Protein AF-A0A1B8A430-F1 (afdb_monomer)

Structure (mmCIF, N/CA/C/O backbone):
data_AF-A0A1B8A430-F1
#
_entry.id   AF-A0A1B8A430-F1
#
loop_
_atom_site.group_PDB
_atom_site.id
_atom_site.type_symbol
_atom_site.label_atom_id
_atom_site.label_alt_id
_atom_site.label_comp_id
_atom_site.label_asym_id
_atom_site.label_entity_id
_atom_site.label_seq_id
_atom_site.pdbx_PDB_ins_code
_atom_site.Cartn_x
_atom_site.Cartn_y
_atom_site.Cartn_z
_atom_site.occupancy
_atom_site.B_iso_or_equiv
_atom_site.auth_seq_id
_atom_site.auth_comp_id
_atom_site.auth_asym_id
_atom_site.auth_atom_id
_atom_site.pdbx_PDB_model_num
ATOM 1 N N . MET A 1 1 ? 18.570 -9.338 -32.436 1.00 48.47 1 MET A N 1
ATOM 2 C CA . MET A 1 1 ? 17.488 -10.243 -31.987 1.00 48.47 1 MET A CA 1
ATOM 3 C C . MET A 1 1 ? 16.628 -9.456 -31.014 1.00 48.47 1 MET A C 1
ATOM 5 O O . MET A 1 1 ? 17.140 -8.995 -30.005 1.00 48.47 1 MET A O 1
ATOM 9 N N . TYR A 1 2 ? 15.398 -9.137 -31.414 1.00 55.25 2 TYR A N 1
ATOM 10 C CA . TYR A 1 2 ? 14.565 -8.124 -30.762 1.00 55.25 2 TYR A CA 1
ATOM 11 C C . TYR A 1 2 ? 13.903 -8.727 -29.516 1.00 55.25 2 TYR A C 1
ATOM 13 O O . TYR A 1 2 ? 13.165 -9.708 -29.625 1.00 55.25 2 TYR A O 1
ATOM 21 N N . ASN A 1 3 ? 14.170 -8.148 -28.342 1.00 62.16 3 ASN A N 1
ATOM 22 C CA . ASN A 1 3 ? 13.593 -8.504 -27.037 1.00 62.16 3 ASN A CA 1
ATOM 23 C C . ASN A 1 3 ? 12.095 -8.128 -26.947 1.00 62.16 3 ASN A C 1
ATOM 25 O O . ASN A 1 3 ? 11.648 -7.477 -26.005 1.00 62.16 3 ASN A O 1
ATOM 29 N N . SER A 1 4 ? 11.304 -8.535 -27.942 1.00 71.81 4 SER A N 1
ATOM 30 C CA . SER A 1 4 ? 9.884 -8.190 -28.098 1.00 71.81 4 SER A CA 1
ATOM 31 C C . SER A 1 4 ? 9.043 -8.640 -26.900 1.00 71.81 4 SER A C 1
ATOM 33 O O . SER A 1 4 ? 8.099 -7.956 -26.514 1.00 71.81 4 SER A O 1
ATOM 35 N N . GLY A 1 5 ? 9.400 -9.783 -26.301 1.00 78.12 5 GLY A N 1
ATOM 36 C CA . GLY A 1 5 ? 8.734 -10.319 -25.113 1.00 78.12 5 GLY A CA 1
ATOM 37 C C . GLY A 1 5 ? 8.925 -9.423 -23.891 1.00 78.12 5 GLY A C 1
ATOM 38 O O . GLY A 1 5 ? 7.948 -9.037 -23.261 1.00 78.12 5 GLY A O 1
ATOM 39 N N . TRP A 1 6 ? 10.163 -9.005 -23.620 1.00 80.75 6 TRP A N 1
ATOM 40 C CA . TRP A 1 6 ? 10.480 -8.094 -22.518 1.00 80.75 6 TRP A CA 1
ATOM 41 C C . TRP A 1 6 ? 9.831 -6.723 -22.688 1.00 80.75 6 TRP A C 1
ATOM 43 O O . TRP A 1 6 ? 9.285 -6.201 -21.729 1.00 80.75 6 TRP A O 1
ATOM 53 N N . ALA A 1 7 ? 9.804 -6.176 -23.907 1.00 79.94 7 ALA A N 1
ATOM 54 C CA . ALA A 1 7 ? 9.136 -4.901 -24.177 1.00 79.94 7 ALA A CA 1
ATOM 55 C C . ALA A 1 7 ? 7.620 -4.967 -23.918 1.00 79.94 7 ALA A C 1
ATOM 57 O O . ALA A 1 7 ? 7.015 -4.009 -23.438 1.00 79.94 7 ALA A O 1
ATOM 58 N N . LYS A 1 8 ? 6.995 -6.109 -24.225 1.00 80.69 8 LYS A N 1
ATOM 59 C CA . LYS A 1 8 ? 5.568 -6.322 -23.977 1.00 80.69 8 LYS A CA 1
ATOM 60 C C . LYS A 1 8 ? 5.283 -6.513 -22.485 1.00 80.69 8 LYS A C 1
ATOM 62 O O . LYS A 1 8 ? 4.313 -5.948 -21.994 1.00 80.69 8 LYS A O 1
ATOM 67 N N . LEU A 1 9 ? 6.138 -7.247 -21.773 1.00 81.88 9 LEU A N 1
ATOM 68 C CA . LEU A 1 9 ? 6.057 -7.392 -20.318 1.00 81.88 9 LEU A CA 1
ATOM 69 C C . LEU A 1 9 ? 6.239 -6.041 -19.621 1.00 81.88 9 LEU A C 1
ATOM 71 O O . LEU A 1 9 ? 5.374 -5.661 -18.845 1.00 81.88 9 LEU A O 1
ATOM 75 N N . ASP A 1 10 ? 7.283 -5.283 -19.962 1.00 80.38 10 ASP A N 1
ATOM 76 C CA . ASP A 1 10 ? 7.536 -3.943 -19.414 1.00 80.38 10 ASP A CA 1
ATOM 77 C C . ASP A 1 10 ? 6.325 -3.023 -19.611 1.00 80.38 10 ASP A C 1
ATOM 79 O O . ASP A 1 10 ? 5.868 -2.375 -18.674 1.00 80.38 10 ASP A O 1
ATOM 83 N N . LYS A 1 11 ? 5.714 -3.050 -20.803 1.00 79.00 11 LYS A N 1
ATOM 84 C CA . LYS A 1 11 ? 4.496 -2.283 -21.086 1.00 79.00 11 LYS A CA 1
ATOM 85 C C . LYS A 1 11 ? 3.336 -2.633 -20.148 1.00 79.00 11 LYS A C 1
ATOM 87 O O . LYS A 1 11 ? 2.654 -1.726 -19.685 1.00 79.00 11 LYS A O 1
ATOM 92 N N . TYR A 1 12 ? 3.075 -3.917 -19.896 1.00 76.94 12 TYR A N 1
ATOM 93 C CA . TYR A 1 12 ? 1.948 -4.325 -19.046 1.00 76.94 12 TYR A CA 1
ATOM 94 C C . TYR A 1 12 ? 2.249 -4.193 -17.550 1.00 76.94 12 TYR A C 1
ATOM 96 O O . TYR A 1 12 ? 1.350 -3.844 -16.785 1.00 76.94 12 TYR A O 1
ATOM 104 N N . TYR A 1 13 ? 3.496 -4.408 -17.130 1.00 75.31 13 TYR A N 1
ATOM 105 C CA . TYR A 1 13 ? 3.897 -4.190 -15.741 1.00 75.31 13 TYR A CA 1
ATOM 106 C C . TYR A 1 13 ? 3.847 -2.709 -15.368 1.00 75.31 13 TYR A C 1
ATOM 108 O O . TYR A 1 13 ? 3.283 -2.386 -14.331 1.00 75.31 13 TYR A O 1
ATOM 116 N N . ARG A 1 14 ? 4.253 -1.800 -16.265 1.00 71.75 14 ARG A N 1
ATOM 117 C CA . ARG A 1 14 ? 4.100 -0.350 -16.043 1.00 71.75 14 ARG A CA 1
ATOM 118 C C . ARG A 1 14 ? 2.642 0.081 -15.871 1.00 71.75 14 ARG A C 1
ATOM 120 O O . ARG A 1 14 ? 2.361 0.928 -15.038 1.00 71.75 14 ARG A O 1
ATOM 127 N N . LEU A 1 15 ? 1.710 -0.539 -16.598 1.00 70.12 15 LEU A N 1
ATOM 128 C CA . LEU A 1 15 ? 0.268 -0.306 -16.411 1.00 70.12 15 LEU A CA 1
ATOM 129 C C . LEU A 1 15 ? -0.261 -0.883 -15.088 1.00 70.12 15 LEU A C 1
ATOM 131 O O . LEU A 1 15 ? -1.276 -0.428 -14.570 1.00 70.12 15 LEU A O 1
ATOM 135 N N . THR A 1 16 ? 0.402 -1.905 -14.550 1.00 67.25 16 THR A N 1
ATOM 136 C CA . THR A 1 16 ? 0.042 -2.500 -13.257 1.00 67.25 16 THR A CA 1
ATOM 137 C C . THR A 1 16 ? 0.572 -1.648 -12.104 1.00 67.25 16 THR A C 1
ATOM 139 O O . THR A 1 16 ? -0.137 -1.475 -11.118 1.00 67.25 16 THR A O 1
ATOM 142 N N . ASP A 1 17 ? 1.758 -1.052 -12.265 1.00 63.56 17 ASP A N 1
ATOM 143 C CA . ASP A 1 17 ? 2.331 -0.074 -11.330 1.00 63.56 17 ASP A CA 1
ATOM 144 C C . ASP A 1 17 ? 1.467 1.197 -11.210 1.00 63.56 17 ASP A C 1
ATOM 146 O O . ASP A 1 17 ? 1.456 1.843 -10.164 1.00 63.56 17 ASP A O 1
ATOM 150 N N . GLU A 1 18 ? 0.705 1.540 -12.255 1.00 65.25 18 GLU A N 1
ATOM 151 C CA . GLU A 1 18 ? -0.278 2.633 -12.223 1.00 65.25 18 GLU A CA 1
ATOM 152 C C . GLU A 1 18 ? -1.528 2.292 -11.396 1.00 65.25 18 GLU A C 1
ATOM 154 O O . GLU A 1 18 ? -2.237 3.199 -10.954 1.00 65.25 18 GLU A O 1
ATOM 159 N N . SER A 1 19 ? -1.820 1.006 -11.164 1.00 77.75 19 SER A N 1
ATOM 160 C CA . SER A 1 19 ? -3.005 0.604 -10.412 1.00 77.75 19 SER A CA 1
ATOM 161 C C . SER A 1 19 ? -2.706 0.489 -8.916 1.00 77.75 19 SER A C 1
ATOM 163 O O . SER A 1 19 ? -1.998 -0.429 -8.486 1.00 77.75 19 SER A O 1
ATOM 165 N N . PRO A 1 20 ? -3.328 1.328 -8.071 1.00 80.19 20 PRO A N 1
ATOM 166 C CA . PRO A 1 20 ? -3.120 1.257 -6.634 1.00 80.19 20 PRO A CA 1
ATOM 167 C C . PRO A 1 20 ? -3.635 -0.035 -5.992 1.00 80.19 20 PRO A C 1
ATOM 169 O O . PRO A 1 20 ? -3.204 -0.409 -4.900 1.00 80.19 20 PRO A O 1
ATOM 172 N N . ALA A 1 21 ? -4.501 -0.767 -6.695 1.00 82.69 21 ALA A N 1
ATOM 173 C CA . ALA A 1 21 ? -5.073 -2.021 -6.231 1.00 82.69 21 ALA A CA 1
ATOM 174 C C . ALA A 1 21 ? -4.024 -3.128 -6.036 1.00 82.69 21 ALA A C 1
ATOM 176 O O . ALA A 1 21 ? -4.128 -3.906 -5.088 1.00 82.69 21 ALA A O 1
ATOM 177 N N . TYR A 1 22 ? -3.001 -3.202 -6.895 1.00 82.62 22 TYR A N 1
ATOM 178 C CA . TYR A 1 22 ? -1.970 -4.241 -6.785 1.00 82.62 22 TYR A CA 1
ATOM 179 C C . TYR A 1 22 ? -1.109 -4.047 -5.532 1.00 82.62 22 TYR A C 1
ATOM 181 O O . TYR A 1 22 ? -0.853 -4.986 -4.777 1.00 82.62 22 TYR A O 1
ATOM 189 N N . VAL A 1 23 ? -0.735 -2.795 -5.267 1.00 84.94 23 VAL A N 1
ATOM 190 C CA . VAL A 1 23 ? 0.012 -2.392 -4.071 1.00 84.94 23 VAL A CA 1
ATOM 191 C C . VAL A 1 23 ? -0.808 -2.666 -2.817 1.00 84.94 23 VAL A C 1
ATOM 193 O O . VAL A 1 23 ? -0.316 -3.303 -1.884 1.00 84.94 23 VAL A O 1
ATOM 196 N N . ALA A 1 24 ? -2.078 -2.252 -2.826 1.00 86.62 24 ALA A N 1
ATOM 197 C CA . ALA A 1 24 ? -2.996 -2.483 -1.722 1.00 86.62 24 ALA A CA 1
ATOM 198 C C . ALA A 1 24 ? -3.144 -3.979 -1.415 1.00 86.62 24 ALA A C 1
ATOM 200 O O . ALA A 1 24 ? -3.061 -4.362 -0.253 1.00 86.62 24 ALA A O 1
ATOM 201 N N . ALA A 1 25 ? -3.275 -4.839 -2.429 1.00 87.00 25 ALA A N 1
ATOM 202 C CA . ALA A 1 25 ? -3.392 -6.284 -2.234 1.00 87.00 25 ALA A CA 1
ATOM 203 C C . ALA A 1 25 ? -2.168 -6.893 -1.525 1.00 87.00 25 ALA A C 1
ATOM 205 O O . ALA A 1 25 ? -2.325 -7.721 -0.627 1.00 87.00 25 ALA A O 1
ATOM 206 N N . ILE A 1 26 ? -0.952 -6.464 -1.884 1.00 86.00 26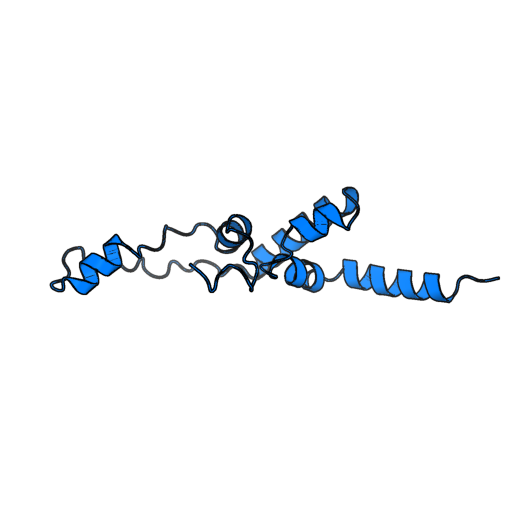 ILE A N 1
ATOM 207 C CA . ILE A 1 26 ? 0.282 -6.932 -1.232 1.00 86.00 26 ILE A CA 1
ATOM 208 C C . ILE A 1 26 ? 0.353 -6.434 0.215 1.00 86.00 26 ILE A C 1
ATOM 210 O O . ILE A 1 26 ? 0.668 -7.208 1.122 1.00 86.00 26 ILE A O 1
ATOM 214 N N . VAL A 1 27 ? 0.047 -5.154 0.444 1.00 86.88 27 VAL A N 1
ATOM 215 C CA . VAL A 1 27 ? 0.107 -4.546 1.780 1.00 86.88 27 VAL A CA 1
ATOM 216 C C . VAL A 1 27 ? -0.940 -5.166 2.707 1.00 86.88 27 VAL A C 1
ATOM 218 O O . VAL A 1 27 ? -0.612 -5.541 3.834 1.00 86.88 27 VAL A O 1
ATOM 221 N N . LEU A 1 28 ? -2.171 -5.353 2.228 1.00 84.56 28 LEU A N 1
ATOM 222 C CA . LEU A 1 28 ? -3.284 -5.969 2.963 1.00 84.56 28 LEU A CA 1
ATOM 223 C C . LEU A 1 28 ? -3.095 -7.470 3.217 1.00 84.56 28 LEU A C 1
ATOM 225 O O . LEU A 1 28 ? -3.854 -8.063 3.984 1.00 84.56 28 LEU A O 1
ATOM 229 N N . HIS A 1 29 ? -2.073 -8.093 2.630 1.00 83.50 29 HIS A N 1
ATOM 230 C CA . HIS A 1 29 ? -1.726 -9.465 2.952 1.00 83.50 29 HIS A CA 1
ATOM 231 C C . HIS A 1 29 ? -0.930 -9.523 4.276 1.00 83.50 29 HIS A C 1
ATOM 233 O O . HIS A 1 29 ? 0.197 -9.012 4.334 1.00 83.50 29 HIS A O 1
ATOM 239 N N . PRO A 1 30 ? -1.439 -10.194 5.332 1.00 80.50 30 PRO A N 1
ATOM 240 C CA . PRO A 1 30 ? -0.884 -10.130 6.694 1.00 80.50 30 PRO A CA 1
ATOM 241 C C . PRO A 1 30 ? 0.545 -10.673 6.807 1.00 80.50 30 PRO A C 1
ATOM 243 O O . PRO A 1 30 ? 1.279 -10.317 7.731 1.00 80.50 30 PRO A O 1
ATOM 246 N N . LEU A 1 31 ? 0.943 -11.512 5.850 1.00 78.75 31 LEU A N 1
ATOM 247 C CA . LEU A 1 31 ? 2.269 -12.111 5.768 1.00 78.75 31 LEU A CA 1
ATOM 248 C C . LEU A 1 31 ? 3.297 -11.200 5.080 1.00 78.75 31 LEU A C 1
ATOM 250 O O . LEU A 1 31 ? 4.467 -11.193 5.456 1.00 78.75 31 LEU A O 1
ATOM 254 N N . HIS A 1 32 ? 2.875 -10.472 4.041 1.00 77.38 32 HIS A N 1
ATOM 255 C CA . HIS A 1 32 ? 3.792 -9.810 3.107 1.00 77.38 32 HIS A CA 1
ATOM 256 C C . HIS A 1 32 ? 3.960 -8.330 3.466 1.00 77.38 32 HIS A C 1
ATOM 258 O O . HIS A 1 32 ? 5.101 -7.866 3.547 1.00 77.38 32 HIS A O 1
ATOM 264 N N . LYS A 1 33 ? 2.859 -7.631 3.791 1.00 84.31 33 LYS A N 1
ATOM 265 C CA . LYS A 1 33 ? 2.820 -6.217 4.210 1.00 84.31 33 LYS A CA 1
ATOM 266 C C . LYS A 1 33 ? 3.818 -5.340 3.421 1.00 84.31 33 LYS A C 1
ATOM 268 O O . LYS A 1 33 ? 4.130 -5.596 2.261 1.00 84.31 33 LYS A O 1
ATOM 273 N N . TRP A 1 34 ? 4.358 -4.305 4.061 1.00 84.62 34 TRP A N 1
ATOM 274 C CA . TRP A 1 34 ? 5.419 -3.466 3.495 1.00 84.62 34 TRP A CA 1
ATOM 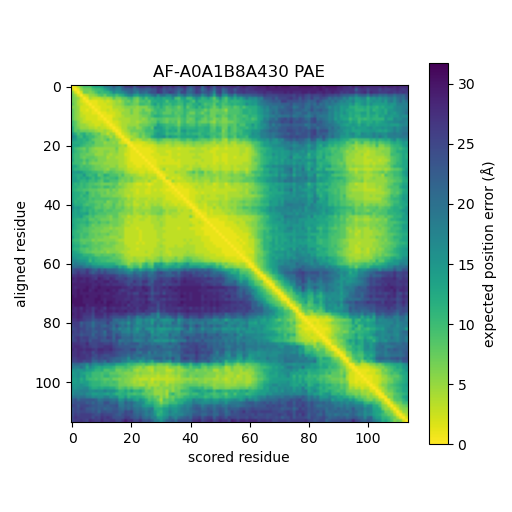275 C C . TRP A 1 34 ? 6.783 -4.152 3.419 1.00 84.62 34 TRP A C 1
ATOM 277 O O . TRP A 1 34 ? 7.641 -3.721 2.654 1.00 84.62 34 TRP A O 1
ATOM 287 N N . HIS A 1 35 ? 6.986 -5.223 4.184 1.00 83.56 35 HIS A N 1
ATOM 288 C CA . HIS A 1 35 ? 8.266 -5.918 4.239 1.00 83.56 35 HIS A CA 1
ATOM 289 C C . HIS A 1 35 ? 8.623 -6.568 2.899 1.00 83.56 35 HIS A C 1
ATOM 291 O O . HIS A 1 35 ? 9.738 -6.402 2.416 1.00 83.56 35 HIS A O 1
ATOM 297 N N . TYR A 1 36 ? 7.655 -7.229 2.260 1.00 84.06 36 TYR A N 1
ATOM 298 C CA . TYR A 1 36 ? 7.851 -7.858 0.954 1.00 84.06 36 TYR A CA 1
ATOM 299 C C . TYR A 1 36 ? 8.255 -6.842 -0.120 1.00 84.06 36 TYR A C 1
ATOM 301 O O . TYR A 1 36 ? 9.153 -7.093 -0.919 1.00 84.06 36 TYR A O 1
ATOM 309 N N . ILE A 1 37 ? 7.622 -5.666 -0.107 1.00 84.75 37 ILE A N 1
ATOM 310 C CA . ILE A 1 37 ? 7.927 -4.582 -1.047 1.00 84.75 37 ILE A CA 1
ATOM 311 C C . ILE A 1 37 ? 9.341 -4.041 -0.790 1.00 84.75 37 ILE A C 1
ATOM 313 O O . ILE A 1 37 ? 10.091 -3.803 -1.730 1.00 84.75 37 ILE A O 1
ATOM 317 N N . GLN A 1 38 ? 9.738 -3.883 0.475 1.00 85.75 38 GLN A N 1
ATOM 318 C CA . GLN A 1 38 ? 11.075 -3.401 0.834 1.00 85.75 38 GLN A CA 1
ATOM 319 C C . GLN A 1 38 ? 12.201 -4.381 0.481 1.00 85.75 38 GLN A C 1
ATOM 321 O O . GLN A 1 38 ? 13.307 -3.934 0.180 1.00 85.75 38 GLN A O 1
ATOM 326 N N . GLU A 1 39 ? 11.941 -5.687 0.551 1.00 8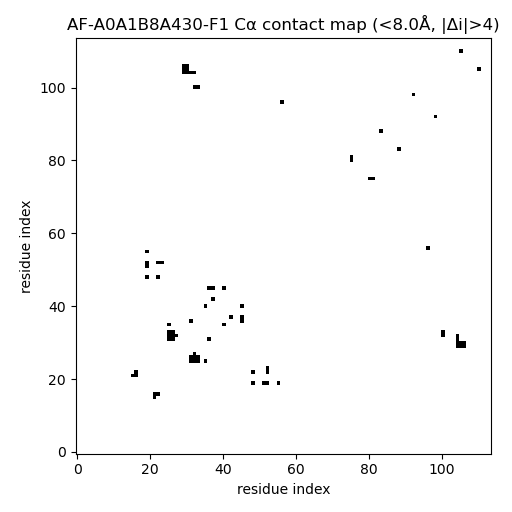7.44 39 GLU A N 1
ATOM 327 C CA . GLU A 1 39 ? 12.939 -6.728 0.292 1.00 87.44 39 GLU A CA 1
ATOM 328 C C . GLU A 1 39 ? 13.067 -7.052 -1.201 1.00 87.44 39 GLU A C 1
ATOM 330 O O . GLU A 1 39 ? 14.176 -7.204 -1.711 1.00 87.44 39 GLU A O 1
ATOM 335 N N . ASN A 1 40 ? 11.939 -7.137 -1.910 1.00 85.44 40 ASN A N 1
ATOM 336 C CA . ASN A 1 40 ? 11.915 -7.637 -3.280 1.00 85.44 40 ASN A CA 1
ATOM 337 C C . ASN A 1 40 ? 11.970 -6.520 -4.334 1.00 85.44 40 ASN A C 1
ATOM 339 O O . ASN A 1 40 ? 12.306 -6.787 -5.490 1.00 85.44 40 ASN A O 1
ATOM 343 N N . TRP A 1 41 ? 11.592 -5.283 -3.987 1.00 84.56 41 TRP A N 1
ATOM 344 C CA . TRP A 1 41 ? 11.517 -4.172 -4.941 1.00 84.56 41 TRP A CA 1
ATOM 345 C C . TRP A 1 41 ? 12.570 -3.100 -4.660 1.00 84.56 41 TRP A C 1
ATOM 347 O O . TRP A 1 41 ? 13.174 -3.018 -3.589 1.00 84.56 41 TRP A O 1
ATOM 357 N N . LYS A 1 42 ? 12.817 -2.250 -5.660 1.00 83.38 42 LYS A N 1
ATOM 358 C CA . LYS A 1 42 ? 13.787 -1.164 -5.533 1.00 83.38 42 LYS A CA 1
ATOM 359 C C . LYS A 1 42 ? 13.275 -0.096 -4.569 1.00 83.38 42 LYS A C 1
ATOM 361 O O . LYS A 1 42 ? 12.115 0.303 -4.627 1.00 83.38 42 LYS A O 1
ATOM 366 N N . LYS A 1 43 ? 14.182 0.448 -3.753 1.00 81.81 43 LYS A N 1
ATOM 367 C CA . LYS A 1 43 ? 13.876 1.499 -2.765 1.00 81.81 43 LYS A CA 1
ATOM 368 C C . LYS A 1 43 ? 13.222 2.737 -3.384 1.00 81.81 43 LYS A C 1
ATOM 370 O O . LYS A 1 43 ? 12.327 3.305 -2.776 1.00 81.81 43 LYS A O 1
ATOM 375 N N . GLU A 1 44 ? 13.620 3.090 -4.605 1.00 83.00 44 GLU A N 1
ATOM 376 C CA . GLU A 1 44 ? 13.059 4.212 -5.370 1.00 83.00 44 GLU A CA 1
ATOM 377 C C . GLU A 1 44 ? 11.552 4.067 -5.642 1.00 83.00 44 GLU A C 1
ATOM 379 O O . GLU A 1 44 ? 10.839 5.063 -5.694 1.00 83.00 44 GLU A O 1
ATOM 384 N N . TRP A 1 45 ? 11.038 2.837 -5.759 1.00 82.00 45 TRP A N 1
ATOM 385 C CA . TRP A 1 45 ? 9.610 2.598 -5.988 1.00 82.00 45 TRP A CA 1
ATOM 386 C C . TRP A 1 45 ? 8.808 2.623 -4.691 1.00 82.00 45 TRP A C 1
ATOM 388 O O . TRP A 1 45 ? 7.642 3.004 -4.700 1.00 82.00 45 TRP A O 1
ATOM 398 N N . VAL A 1 46 ? 9.426 2.277 -3.558 1.00 84.62 46 VAL A N 1
ATOM 399 C CA . VAL A 1 46 ? 8.750 2.212 -2.252 1.00 84.62 46 VAL A CA 1
ATOM 400 C C . VAL A 1 46 ? 8.092 3.544 -1.896 1.00 84.62 46 VAL A C 1
ATOM 402 O O . VAL A 1 46 ? 6.962 3.556 -1.413 1.00 84.62 46 VAL A O 1
ATOM 405 N N . GLU A 1 47 ? 8.765 4.665 -2.149 1.00 85.75 47 GLU A N 1
ATOM 406 C CA . GLU A 1 47 ? 8.220 5.999 -1.870 1.00 85.75 47 GLU A CA 1
ATOM 407 C C . GLU A 1 47 ? 6.996 6.313 -2.740 1.00 85.75 47 GLU A C 1
ATOM 409 O O . GLU A 1 47 ? 5.975 6.777 -2.227 1.00 85.75 47 GLU A O 1
ATOM 414 N N . SER A 1 48 ? 7.054 5.993 -4.037 1.00 86.31 48 SER A N 1
ATOM 415 C CA . SER A 1 48 ? 5.918 6.166 -4.951 1.00 86.31 48 SER A CA 1
ATOM 416 C C . SER A 1 48 ? 4.716 5.319 -4.531 1.00 86.31 48 SER A C 1
ATOM 418 O O . SER A 1 48 ? 3.587 5.805 -4.523 1.00 86.31 48 SER A O 1
ATOM 420 N N . LEU A 1 49 ? 4.963 4.075 -4.119 1.00 85.94 49 LEU A N 1
ATOM 421 C CA . LEU A 1 49 ? 3.932 3.125 -3.701 1.00 85.94 49 LEU A CA 1
ATOM 422 C C . LEU A 1 49 ? 3.278 3.526 -2.383 1.00 85.94 49 LEU A C 1
ATOM 424 O O . LEU A 1 49 ? 2.067 3.382 -2.241 1.00 85.94 49 LEU A O 1
ATOM 428 N N . LYS A 1 50 ? 4.054 4.061 -1.433 1.00 86.19 50 LYS A N 1
ATOM 429 C CA . LYS A 1 50 ? 3.517 4.619 -0.184 1.00 86.19 50 LYS A CA 1
ATOM 430 C C . LYS A 1 50 ? 2.555 5.761 -0.462 1.00 86.19 50 LYS A C 1
ATOM 432 O O . LYS A 1 50 ? 1.427 5.711 0.008 1.00 86.19 50 LYS A O 1
ATOM 437 N N . LYS A 1 51 ? 2.962 6.726 -1.292 1.00 87.50 51 LYS A N 1
ATOM 438 C CA . LYS A 1 51 ? 2.110 7.863 -1.666 1.00 87.50 51 LYS A CA 1
ATOM 439 C C . LYS A 1 51 ? 0.812 7.408 -2.335 1.00 87.50 51 LYS A C 1
ATOM 441 O O . LYS A 1 51 ? -0.262 7.944 -2.075 1.00 87.50 51 LYS A O 1
ATOM 446 N N . LEU A 1 52 ? 0.916 6.416 -3.208 1.00 87.38 52 LEU A N 1
ATOM 447 C CA . LEU A 1 52 ? -0.217 5.867 -3.936 1.00 87.38 52 LEU A CA 1
ATOM 448 C C . LEU A 1 52 ?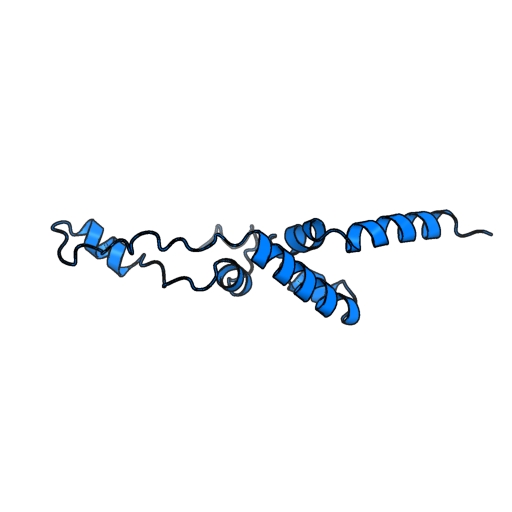 -1.150 5.046 -3.019 1.00 87.38 52 LEU A C 1
ATOM 450 O O . LEU A 1 52 ? -2.367 5.157 -3.148 1.00 87.38 52 LEU A O 1
ATOM 454 N N . MET A 1 53 ? -0.607 4.328 -2.030 1.00 86.75 53 MET A N 1
ATOM 455 C CA . MET A 1 53 ? -1.391 3.656 -0.987 1.00 86.75 53 MET A CA 1
ATOM 456 C C . MET A 1 53 ? -2.066 4.652 -0.037 1.00 86.75 53 MET A C 1
ATOM 458 O O . MET A 1 53 ? -3.226 4.464 0.298 1.00 86.75 53 MET A O 1
ATOM 462 N N . GLU A 1 54 ? -1.379 5.723 0.367 1.00 86.31 54 GLU A N 1
ATOM 463 C CA . GLU A 1 54 ? -1.964 6.813 1.161 1.00 86.31 54 GLU A CA 1
ATOM 464 C C . GLU A 1 54 ? -3.107 7.497 0.405 1.00 86.31 54 GLU A C 1
ATOM 466 O O . GLU A 1 54 ? -4.154 7.764 0.983 1.00 86.31 54 GLU A O 1
ATOM 471 N N . THR A 1 55 ? -2.932 7.750 -0.895 1.00 88.31 55 THR A N 1
ATOM 472 C CA . THR A 1 55 ? -3.984 8.331 -1.745 1.00 88.31 55 THR A CA 1
ATOM 473 C C . THR A 1 55 ? -5.198 7.407 -1.804 1.00 88.31 55 THR A C 1
ATOM 475 O O . THR A 1 55 ? -6.303 7.841 -1.496 1.00 88.31 55 THR A O 1
ATOM 478 N N . LEU A 1 56 ? -4.982 6.118 -2.099 1.00 87.12 56 LEU A N 1
ATOM 479 C CA . LEU A 1 56 ? -6.056 5.126 -2.106 1.00 87.12 56 LEU A CA 1
ATOM 480 C C . LEU A 1 56 ? -6.734 5.043 -0.736 1.00 87.12 56 LEU A C 1
ATOM 482 O O . LEU A 1 56 ? -7.955 5.060 -0.654 1.00 87.12 56 LEU A O 1
ATOM 486 N N . TRP A 1 57 ? -5.969 4.981 0.350 1.00 85.69 57 TRP A N 1
ATOM 487 C CA . TRP A 1 57 ? -6.547 4.910 1.684 1.00 85.69 57 TRP A CA 1
ATOM 488 C C . TRP A 1 57 ? -7.393 6.140 2.003 1.00 85.69 57 TRP A C 1
ATOM 490 O O . TRP A 1 57 ? -8.490 5.974 2.509 1.00 85.69 57 TRP A O 1
ATOM 500 N N . ASN A 1 58 ? -6.957 7.350 1.648 1.00 85.19 58 ASN A N 1
ATOM 501 C CA . ASN A 1 58 ? -7.757 8.560 1.849 1.00 85.19 58 ASN A CA 1
ATOM 502 C C . ASN A 1 58 ? -9.083 8.542 1.069 1.00 85.19 58 ASN A C 1
ATOM 504 O O . ASN A 1 58 ? -10.083 9.032 1.588 1.00 85.19 58 ASN A O 1
ATOM 508 N N . ASP A 1 59 ? -9.111 7.953 -0.130 1.00 85.69 59 ASP A N 1
ATOM 509 C CA . ASP A 1 59 ? -10.333 7.835 -0.938 1.00 85.69 59 ASP A CA 1
ATOM 510 C C . ASP A 1 59 ? -11.339 6.830 -0.347 1.00 85.69 59 ASP A C 1
ATOM 512 O O . ASP A 1 59 ? -12.551 7.009 -0.476 1.00 85.69 59 ASP A O 1
ATOM 516 N N . TYR A 1 60 ? -10.843 5.764 0.294 1.00 81.88 60 TYR A N 1
ATOM 517 C CA . TYR A 1 60 ? -11.669 4.692 0.870 1.00 81.88 60 TYR A CA 1
ATOM 518 C C . TYR A 1 60 ? -11.865 4.794 2.384 1.00 81.88 60 TYR A C 1
ATOM 520 O O . TYR A 1 60 ? -12.708 4.072 2.925 1.00 81.88 60 TYR A O 1
ATOM 528 N N . LYS A 1 61 ? -11.105 5.651 3.076 1.00 77.25 61 LYS A N 1
ATOM 529 C CA . LYS A 1 61 ? -11.230 5.854 4.517 1.00 77.25 61 LYS A CA 1
ATOM 530 C C . LYS A 1 61 ? -12.676 6.258 4.770 1.00 77.25 61 LYS A C 1
ATOM 532 O O . LYS A 1 61 ? -13.146 7.220 4.154 1.00 77.25 61 LYS A O 1
ATOM 537 N N . PRO A 1 62 ? -13.410 5.535 5.633 1.00 70.38 62 PRO A N 1
ATOM 538 C CA . PRO A 1 62 ? -14.744 5.963 5.992 1.00 70.38 62 PRO A CA 1
ATOM 539 C C . PRO A 1 62 ? -14.613 7.383 6.529 1.00 70.38 62 PRO A C 1
ATOM 541 O O . PRO A 1 62 ? -13.911 7.615 7.513 1.00 70.38 62 PRO A O 1
ATOM 544 N N . VAL A 1 63 ? -15.236 8.347 5.840 1.00 63.31 63 VAL A N 1
ATOM 545 C CA . VAL A 1 63 ? -15.455 9.673 6.407 1.00 63.31 63 VAL A CA 1
ATOM 546 C C . VAL A 1 63 ? -16.135 9.379 7.722 1.00 63.31 63 VAL A C 1
ATOM 548 O O . VAL A 1 63 ? -17.241 8.835 7.730 1.00 63.31 63 VAL A O 1
ATOM 551 N N . GLU A 1 64 ? -15.449 9.656 8.824 1.00 56.19 64 GLU A N 1
ATOM 552 C CA . GLU A 1 64 ? -16.074 9.643 10.127 1.00 56.19 64 GLU A CA 1
ATOM 553 C C . GLU A 1 64 ? -17.135 10.746 10.081 1.00 56.19 64 GLU A C 1
ATOM 555 O O . GLU A 1 64 ? -16.927 11.874 10.516 1.00 56.19 64 GLU A O 1
ATOM 560 N N . SER A 1 65 ? -18.320 10.436 9.538 1.00 46.84 65 SER A N 1
ATOM 561 C CA . SER A 1 65 ? -19.529 10.939 10.158 1.00 46.84 65 SER A CA 1
ATOM 562 C C . SER A 1 65 ? -19.318 10.592 11.621 1.00 46.84 65 SER A C 1
ATOM 564 O O . SER A 1 65 ? -19.029 9.414 11.867 1.00 46.84 65 SER A O 1
ATOM 566 N N . PRO A 1 66 ? -19.369 11.553 12.555 1.00 46.75 66 PRO A N 1
ATOM 567 C CA . PRO A 1 66 ? -19.317 11.233 13.963 1.00 46.75 66 PRO A CA 1
ATOM 568 C C . PRO A 1 66 ? -20.468 10.261 14.200 1.00 46.75 66 PRO A C 1
ATOM 570 O O . PRO A 1 66 ? -21.619 10.668 14.354 1.00 46.75 66 PRO A O 1
ATOM 573 N N . LEU A 1 67 ? -20.192 8.956 14.124 1.00 46.94 67 LEU A N 1
ATOM 574 C CA . LEU A 1 67 ? -21.092 7.966 14.653 1.00 46.94 67 LEU A CA 1
ATOM 575 C C . LEU A 1 67 ? -21.180 8.403 16.099 1.00 46.94 67 LEU A C 1
ATOM 577 O O . LEU A 1 67 ? -20.115 8.601 16.698 1.00 46.94 67 LEU A O 1
ATOM 581 N N . PRO A 1 68 ? -22.395 8.691 16.601 1.00 42.38 68 PRO A N 1
ATOM 582 C CA . PRO A 1 68 ? -22.558 9.202 17.943 1.00 42.38 68 PRO A CA 1
ATOM 583 C C . PRO A 1 68 ? -21.725 8.283 18.806 1.00 42.38 68 PRO A C 1
ATOM 585 O O . PRO A 1 68 ? -21.960 7.070 18.802 1.00 42.38 68 PRO A O 1
ATOM 588 N N . LEU A 1 69 ? -20.667 8.871 19.384 1.00 42.84 69 LEU A N 1
ATOM 589 C CA . LEU A 1 69 ? -19.763 8.236 20.322 1.00 42.84 69 LEU A CA 1
ATOM 590 C C . LEU A 1 69 ? -20.700 7.395 21.155 1.00 42.84 69 LEU A C 1
ATOM 592 O O . LEU A 1 69 ? -21.632 7.959 21.726 1.00 42.84 69 LEU A O 1
ATOM 596 N N . CYS A 1 70 ? -20.610 6.070 21.033 1.00 43.72 70 CYS A N 1
ATOM 597 C CA . CYS A 1 70 ? -21.526 5.201 21.741 1.00 43.72 70 CYS A CA 1
ATOM 598 C C . CYS A 1 70 ? -21.189 5.495 23.192 1.00 43.72 70 CYS A C 1
ATOM 600 O O . CYS A 1 70 ? -20.166 5.018 23.685 1.00 43.72 70 CYS A O 1
ATOM 602 N N . GLU A 1 71 ?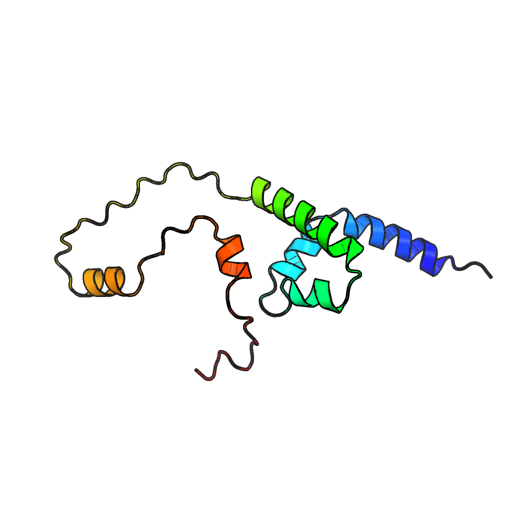 -21.929 6.434 23.788 1.00 48.22 71 GLU A N 1
ATOM 603 C CA . GLU A 1 71 ? -21.725 6.931 25.126 1.00 48.22 71 GLU A CA 1
ATOM 604 C C . GLU A 1 71 ? -21.993 5.699 25.945 1.00 48.22 71 GLU A C 1
ATOM 606 O O . GLU A 1 71 ? -23.142 5.313 26.153 1.00 48.22 71 GLU A O 1
ATOM 611 N N . VAL A 1 72 ? -20.916 4.982 26.261 1.00 49.94 72 VAL A N 1
ATOM 612 C CA . VAL A 1 72 ? -20.994 3.754 27.018 1.00 49.94 72 VAL A CA 1
ATOM 613 C C . VAL A 1 72 ? -21.703 4.187 28.288 1.00 49.94 72 VAL A C 1
ATOM 615 O O . VAL A 1 72 ? -21.132 5.008 29.018 1.00 49.94 72 VAL A O 1
ATOM 618 N N . PRO A 1 73 ? -22.946 3.728 28.543 1.00 48.38 73 PRO A N 1
ATOM 619 C CA . PRO A 1 73 ? -23.643 4.152 29.733 1.00 48.38 73 PRO A CA 1
ATOM 620 C C . PRO A 1 73 ? -22.749 3.700 30.873 1.00 48.38 73 PRO A C 1
ATOM 622 O O . PRO A 1 73 ? -22.496 2.505 31.048 1.00 48.38 73 PRO A O 1
ATOM 625 N N . SER A 1 74 ? -22.188 4.665 31.599 1.00 54.41 74 SER A N 1
ATOM 626 C CA . SER A 1 74 ? -21.033 4.473 32.486 1.00 54.41 74 SER A CA 1
ATOM 627 C C . SER A 1 74 ? -21.376 3.631 33.724 1.00 54.41 74 SER A C 1
ATOM 629 O O . SER A 1 74 ? -20.575 3.485 34.641 1.00 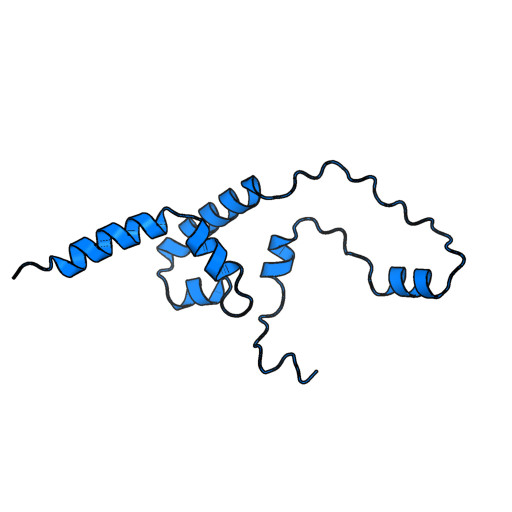54.41 74 SER A O 1
ATOM 631 N N . LYS A 1 75 ? -22.590 3.078 33.754 1.00 59.03 75 LYS A N 1
ATOM 632 C CA . LYS A 1 75 ? -23.144 2.169 34.747 1.00 59.03 75 LYS A CA 1
ATOM 633 C C . LYS A 1 75 ? -24.016 1.148 34.021 1.00 59.03 75 LYS A C 1
ATOM 635 O O . LYS A 1 75 ? -25.231 1.296 33.939 1.00 59.03 75 LYS A O 1
ATOM 640 N N . THR A 1 76 ? -23.396 0.119 33.454 1.00 53.84 76 THR A N 1
ATOM 641 C CA . THR A 1 76 ? -24.140 -1.059 32.996 1.00 53.84 76 THR A CA 1
ATOM 642 C C . THR A 1 76 ? -24.324 -2.010 34.179 1.00 53.84 76 THR A C 1
ATOM 644 O O . THR A 1 76 ? -23.381 -2.296 34.907 1.00 53.84 76 THR A O 1
ATOM 647 N N . THR A 1 77 ? -25.550 -2.493 34.388 1.00 62.44 77 THR A N 1
ATOM 648 C CA . THR A 1 77 ? -25.929 -3.424 35.472 1.00 62.44 77 THR A CA 1
ATOM 649 C C . THR A 1 77 ? -25.246 -4.798 35.378 1.00 62.44 77 THR A C 1
ATOM 651 O O . THR A 1 77 ? -25.275 -5.564 36.334 1.00 62.44 77 THR A O 1
ATOM 654 N N . ASN A 1 78 ? -24.645 -5.138 34.236 1.00 78.31 78 ASN A N 1
ATOM 655 C CA . ASN A 1 78 ? -24.194 -6.492 33.931 1.00 78.31 78 ASN A CA 1
ATOM 656 C C . ASN A 1 78 ? -22.660 -6.628 33.997 1.00 78.31 78 ASN A C 1
ATOM 658 O O . ASN A 1 78 ? -21.936 -5.899 33.316 1.00 78.31 78 ASN A O 1
ATOM 662 N N . GLU A 1 79 ? -22.172 -7.612 34.760 1.00 80.50 79 GLU A N 1
ATOM 663 C CA . GLU A 1 79 ? -20.738 -7.892 34.933 1.00 80.50 79 GLU A CA 1
ATOM 664 C C . GLU A 1 79 ? -20.020 -8.252 33.623 1.00 80.50 79 GLU A C 1
ATOM 666 O O . GLU A 1 79 ? -18.879 -7.834 33.422 1.00 80.50 79 GLU A O 1
ATOM 671 N N . PHE A 1 80 ? -20.686 -8.941 32.689 1.00 77.56 80 PHE A N 1
ATOM 672 C CA . PHE A 1 80 ? -20.126 -9.259 31.371 1.00 77.56 80 PHE A CA 1
ATOM 673 C C . PHE A 1 80 ? -19.871 -7.996 30.542 1.00 77.56 80 PHE A C 1
ATOM 675 O O . PHE A 1 80 ? -18.843 -7.895 29.874 1.00 77.56 80 PHE A O 1
ATOM 682 N N . LEU A 1 81 ? -20.766 -7.003 30.604 1.00 72.50 81 LEU A N 1
ATOM 683 C CA . LEU A 1 81 ? -20.574 -5.735 29.893 1.00 72.50 81 LEU A CA 1
ATOM 684 C C . LEU A 1 81 ? -19.408 -4.942 30.482 1.00 72.50 81 LEU A C 1
ATOM 686 O O . LEU A 1 81 ? -18.631 -4.370 29.722 1.00 72.50 81 LEU A O 1
ATOM 690 N N . ASN A 1 82 ? -19.243 -4.959 31.807 1.00 74.00 82 ASN A N 1
ATOM 691 C CA . ASN A 1 82 ? -18.115 -4.312 32.471 1.00 74.00 82 ASN A CA 1
ATOM 692 C C . ASN A 1 82 ? -16.784 -5.020 32.153 1.00 74.00 82 ASN A C 1
ATOM 694 O O . ASN A 1 82 ? -15.802 -4.365 31.815 1.00 74.00 82 ASN A O 1
ATOM 698 N N . TRP A 1 83 ? -16.762 -6.359 32.163 1.00 79.75 83 TRP A N 1
ATOM 699 C CA . TRP A 1 83 ? -15.609 -7.153 31.722 1.00 79.75 83 TRP A CA 1
ATOM 700 C C . TRP A 1 83 ? -15.251 -6.857 30.260 1.00 79.75 83 TRP A C 1
ATOM 702 O O . TRP A 1 83 ? -14.105 -6.524 29.955 1.00 79.75 83 TRP A O 1
ATOM 712 N N . ARG A 1 84 ? -16.238 -6.878 29.358 1.00 75.31 84 ARG A N 1
ATOM 713 C CA . ARG A 1 84 ? -16.051 -6.578 27.933 1.00 75.31 84 ARG A CA 1
ATOM 714 C C . ARG A 1 84 ? -15.524 -5.159 27.741 1.00 75.31 84 ARG A C 1
ATOM 716 O O . ARG A 1 84 ? -14.527 -4.963 27.065 1.00 75.31 84 ARG A O 1
ATOM 723 N N . ASN A 1 85 ? -16.135 -4.173 28.385 1.00 69.75 85 ASN A N 1
ATOM 724 C CA . ASN A 1 85 ? -15.686 -2.785 28.320 1.00 69.75 85 ASN A CA 1
ATOM 725 C C . ASN A 1 85 ? -14.358 -2.554 29.064 1.00 69.75 85 ASN A C 1
ATOM 727 O O . ASN A 1 85 ? -13.807 -1.471 28.966 1.00 69.75 85 ASN A O 1
ATOM 731 N N . LYS A 1 86 ? -13.825 -3.511 29.828 1.00 71.69 86 LYS A N 1
ATOM 732 C CA . LYS A 1 86 ? -12.496 -3.414 30.452 1.00 71.69 86 LYS A CA 1
ATOM 733 C C . LYS A 1 86 ? -11.416 -4.068 29.590 1.00 71.69 86 LYS A C 1
ATOM 735 O O . LYS A 1 86 ? -10.308 -3.550 29.515 1.00 71.69 86 LYS A O 1
ATOM 740 N N . HIS A 1 87 ? -11.739 -5.189 28.949 1.00 64.69 87 HIS A N 1
ATOM 741 C CA . HIS A 1 87 ? -10.781 -6.012 28.205 1.00 64.69 87 HIS A CA 1
ATOM 742 C C . HIS A 1 87 ? -10.823 -5.813 26.685 1.00 64.69 87 HIS A C 1
ATOM 744 O O . HIS A 1 87 ? -9.844 -6.111 26.011 1.00 64.69 87 HIS A O 1
ATOM 750 N N . LEU A 1 88 ? -11.933 -5.313 26.142 1.00 62.81 88 LEU A N 1
ATOM 751 C CA . LEU A 1 88 ? -12.187 -5.182 24.705 1.00 62.81 88 LEU A CA 1
ATOM 752 C C . LEU A 1 88 ? -12.497 -3.737 24.303 1.00 62.81 88 LEU A C 1
ATOM 754 O O . LEU A 1 88 ? -13.153 -3.534 23.283 1.00 62.81 88 LEU A O 1
ATOM 758 N N . GLN A 1 89 ? -12.070 -2.731 25.084 1.00 56.25 89 GLN A N 1
ATOM 759 C CA . GLN A 1 89 ? -12.223 -1.347 24.627 1.00 56.25 89 GLN A CA 1
ATOM 760 C C . GLN A 1 89 ? -11.548 -1.217 23.263 1.00 56.25 89 GLN A C 1
ATOM 762 O O . GLN A 1 89 ? -10.345 -1.483 23.164 1.00 56.25 89 GLN A O 1
ATOM 767 N N . PRO A 1 90 ? -12.285 -0.807 22.218 1.00 55.78 90 PRO A N 1
ATOM 768 C CA . PRO A 1 90 ? -11.632 -0.310 21.033 1.00 55.78 90 PRO A CA 1
ATOM 769 C C . PRO A 1 90 ? -10.853 0.919 21.499 1.00 55.78 90 PRO A C 1
ATOM 771 O O . PRO A 1 90 ? -11.449 1.902 21.937 1.00 55.78 90 PRO A O 1
ATOM 774 N N . SER A 1 91 ? -9.520 0.850 21.470 1.00 55.22 91 SER A N 1
ATOM 775 C CA . SER A 1 91 ? -8.695 2.059 21.484 1.00 55.22 91 SER A CA 1
ATOM 776 C C . SER A 1 91 ? -9.308 3.014 20.471 1.00 55.22 91 SER A C 1
ATOM 778 O O . SER A 1 91 ? -9.623 2.543 19.383 1.00 55.22 91 SER A O 1
ATOM 780 N N . LEU A 1 92 ? -9.509 4.288 20.810 1.00 55.16 92 LEU A N 1
ATOM 781 C CA . LEU A 1 92 ? -9.977 5.301 19.863 1.00 55.16 92 LEU A CA 1
ATOM 782 C C . LEU A 1 92 ? -9.085 5.210 18.609 1.00 55.16 92 LEU A C 1
ATOM 784 O O . LEU A 1 92 ? -7.912 5.578 18.659 1.00 55.16 92 LEU A O 1
ATOM 788 N N . VAL A 1 93 ? -9.567 4.553 17.553 1.00 54.41 93 VAL A N 1
ATOM 789 C CA . VAL A 1 93 ? -8.730 4.184 16.410 1.00 54.41 93 VAL A CA 1
ATOM 790 C C . VAL A 1 93 ? -8.683 5.408 15.512 1.00 54.41 93 VAL A C 1
ATOM 792 O O . VAL A 1 93 ? -9.645 5.681 14.815 1.00 54.41 93 VAL A O 1
ATOM 795 N N . THR A 1 94 ? -7.577 6.148 15.540 1.00 60.72 94 THR A N 1
ATOM 796 C CA . THR A 1 94 ? -7.348 7.287 14.634 1.00 60.72 94 THR A CA 1
ATOM 797 C C . THR A 1 94 ? -7.267 6.836 13.166 1.00 60.72 94 THR A C 1
ATOM 799 O O . THR A 1 94 ? -7.664 7.564 12.251 1.00 60.72 94 THR A O 1
ATOM 802 N N . ASP A 1 95 ? -6.745 5.625 12.930 1.00 72.38 95 ASP A N 1
ATOM 803 C CA . ASP A 1 95 ? -6.679 5.010 11.607 1.00 72.38 95 ASP A CA 1
ATOM 804 C C . ASP A 1 95 ? -6.546 3.469 11.672 1.00 72.38 95 ASP A C 1
ATOM 806 O O . ASP A 1 95 ? -5.601 2.926 12.258 1.00 72.38 95 ASP A O 1
ATOM 810 N N . GLU A 1 96 ? -7.498 2.742 11.077 1.00 75.12 96 GLU A N 1
ATOM 811 C CA . GLU A 1 96 ? -7.477 1.271 11.017 1.00 75.12 96 GLU A CA 1
ATOM 812 C C . GLU A 1 96 ? -6.285 0.736 10.212 1.00 75.12 96 GLU A C 1
ATOM 814 O O . GLU A 1 96 ? -5.712 -0.305 10.561 1.00 75.12 96 GLU A O 1
ATOM 819 N N . TYR A 1 97 ? -5.872 1.458 9.169 1.00 77.81 97 TYR A N 1
ATOM 820 C CA . TYR A 1 97 ? -4.761 1.064 8.314 1.00 77.81 97 TYR A CA 1
ATOM 821 C C . TYR A 1 97 ? -3.417 1.150 9.047 1.00 77.81 97 TYR A C 1
ATOM 823 O O . TYR A 1 97 ? -2.590 0.237 8.935 1.00 77.81 97 TYR A O 1
ATOM 831 N N . GLU A 1 98 ? -3.208 2.183 9.868 1.00 79.12 98 GLU A N 1
ATOM 832 C CA . GLU A 1 98 ? -2.001 2.296 10.698 1.00 79.12 98 GLU A CA 1
ATOM 833 C C . GLU A 1 98 ? -1.921 1.165 11.723 1.00 79.12 98 GLU A C 1
ATOM 835 O O . GLU A 1 98 ? -0.877 0.524 11.881 1.00 79.12 98 GLU A O 1
ATOM 840 N N . ARG A 1 99 ? -3.043 0.854 12.383 1.00 80.75 99 ARG A N 1
ATOM 841 C CA . ARG A 1 99 ? -3.126 -0.279 13.313 1.00 80.75 99 ARG A CA 1
ATOM 842 C C . ARG A 1 99 ? -2.766 -1.591 12.618 1.00 80.75 99 ARG A C 1
ATOM 844 O O . ARG A 1 99 ?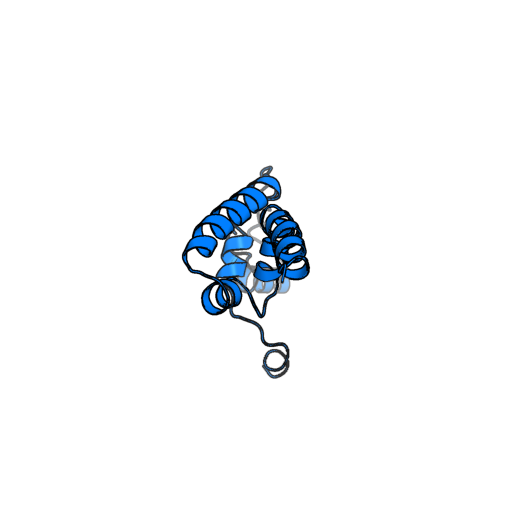 -2.018 -2.400 13.172 1.00 80.75 99 ARG A O 1
ATOM 851 N N . TYR A 1 100 ? -3.266 -1.801 11.404 1.00 82.38 100 TYR A N 1
ATOM 852 C CA . TYR A 1 100 ? -2.940 -2.984 10.617 1.00 82.38 100 TYR A CA 1
ATOM 853 C C . TYR A 1 100 ? -1.448 -3.038 10.243 1.00 82.38 100 TYR A C 1
ATOM 855 O O . TYR A 1 100 ? -0.815 -4.089 10.407 1.00 82.38 100 TYR A O 1
ATOM 863 N N . CYS A 1 101 ? -0.852 -1.920 9.822 1.00 79.81 101 CYS A N 1
ATOM 864 C CA . CYS A 1 101 ? 0.579 -1.851 9.513 1.00 79.81 101 CYS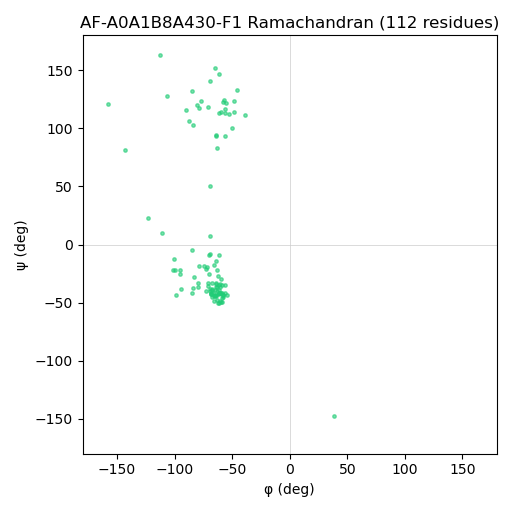 A CA 1
ATOM 865 C C . CYS A 1 101 ? 1.458 -2.163 10.734 1.00 79.81 101 CYS A C 1
ATOM 867 O O . CYS A 1 101 ? 2.447 -2.882 10.595 1.00 79.81 101 CYS A O 1
ATOM 869 N N . ASN A 1 102 ? 1.060 -1.692 11.919 1.00 79.25 102 ASN A N 1
ATOM 870 C CA . ASN A 1 102 ? 1.780 -1.905 13.178 1.00 79.25 102 ASN A CA 1
ATOM 871 C C . ASN A 1 102 ? 1.555 -3.294 13.797 1.00 79.25 102 ASN A C 1
ATOM 873 O O . ASN A 1 102 ? 2.334 -3.718 14.647 1.00 79.25 102 ASN A O 1
ATOM 877 N N . SER A 1 103 ? 0.497 -4.007 13.398 1.00 78.75 103 SER A N 1
ATOM 878 C CA . SER A 1 103 ? 0.226 -5.353 13.913 1.00 78.75 103 SER A CA 1
ATOM 879 C C . SER A 1 103 ? 1.312 -6.355 13.509 1.00 78.75 103 SER A C 1
ATOM 881 O O . SER A 1 103 ? 1.944 -6.237 12.453 1.00 78.75 103 SER A O 1
ATOM 883 N N . GLU A 1 104 ? 1.509 -7.381 14.333 1.00 77.25 104 GLU A N 1
ATOM 884 C CA . GLU A 1 104 ? 2.480 -8.431 14.045 1.00 77.25 104 GLU A CA 1
ATOM 885 C C . GLU A 1 104 ? 2.126 -9.182 12.750 1.00 77.25 104 GLU A C 1
ATOM 887 O O . GLU A 1 104 ? 0.959 -9.312 12.366 1.00 77.25 104 GLU A O 1
ATOM 892 N N . ARG A 1 105 ? 3.149 -9.637 12.019 1.00 73.31 105 ARG A N 1
ATOM 893 C CA . ARG A 1 105 ? 2.944 -10.462 10.825 1.00 73.31 105 ARG A CA 1
ATOM 894 C C . ARG A 1 105 ? 2.463 -11.833 11.268 1.00 73.31 105 ARG A C 1
ATOM 896 O O . ARG A 1 105 ? 3.182 -12.558 11.949 1.00 73.31 105 ARG A O 1
ATOM 903 N N . VAL A 1 106 ? 1.260 -12.197 10.850 1.00 67.31 106 VAL A N 1
ATOM 904 C CA . VAL A 1 106 ? 0.683 -13.493 11.192 1.00 67.31 106 VAL A CA 1
ATOM 905 C C . VAL A 1 106 ? 1.120 -14.512 10.146 1.00 67.31 106 VAL A C 1
ATOM 907 O O . VAL A 1 106 ? 0.633 -14.509 9.016 1.00 67.31 106 VAL A O 1
ATOM 910 N N . TYR A 1 107 ? 2.043 -15.397 10.524 1.00 62.94 107 TYR A N 1
ATOM 911 C CA . TYR A 1 107 ? 2.288 -16.635 9.788 1.00 62.94 107 TYR A CA 1
ATOM 912 C C . TYR A 1 107 ? 1.166 -17.622 10.139 1.00 62.94 107 TYR A C 1
ATOM 914 O O . TYR A 1 107 ? 0.934 -17.934 11.309 1.00 62.94 107 TYR A O 1
ATOM 922 N N . GLY A 1 108 ? 0.456 -18.125 9.125 1.00 57.69 108 GLY A N 1
ATOM 923 C CA . GLY A 1 108 ? -0.694 -19.025 9.305 1.00 57.69 108 GLY A CA 1
ATOM 924 C C . GLY A 1 108 ? -0.376 -20.353 10.006 1.00 57.69 108 GLY A C 1
ATOM 925 O O . GLY A 1 108 ? -1.291 -21.082 10.362 1.00 57.69 108 GLY A O 1
ATOM 926 N N . PHE A 1 109 ? 0.904 -20.664 10.232 1.00 54.19 109 PHE A N 1
ATOM 927 C CA . PHE A 1 109 ? 1.331 -21.873 10.935 1.00 54.19 109 PHE A CA 1
ATOM 928 C C . PHE A 1 109 ? 1.590 -21.659 12.438 1.00 54.19 109 PHE A C 1
ATOM 930 O O . PHE A 1 109 ? 1.472 -22.601 13.213 1.00 54.19 109 PHE A O 1
ATOM 937 N N . THR A 1 110 ? 1.920 -20.440 12.878 1.00 53.62 110 THR A N 1
ATOM 938 C CA . THR A 1 110 ? 2.297 -20.170 14.281 1.00 53.62 110 THR A CA 1
ATOM 939 C C . THR A 1 110 ? 1.166 -19.577 15.116 1.00 53.62 110 THR A C 1
ATOM 941 O O . THR A 1 110 ? 1.172 -19.717 16.333 1.00 53.62 110 THR A O 1
ATOM 944 N N . SER A 1 111 ? 0.167 -18.959 14.482 1.00 50.53 111 SER A N 1
ATOM 945 C CA . SER A 1 111 ? -0.987 -18.361 15.175 1.00 50.53 111 SER A CA 1
ATOM 946 C C . SER A 1 111 ? -2.005 -19.371 15.706 1.00 50.53 111 SER A C 1
ATOM 948 O O . SER A 1 111 ? -2.787 -19.024 16.580 1.00 50.53 111 SER A O 1
ATOM 950 N N . ALA A 1 112 ? -1.991 -20.612 15.214 1.00 49.56 112 ALA A N 1
ATOM 951 C CA . ALA A 1 112 ? -2.885 -21.678 15.676 1.00 49.56 112 ALA A CA 1
ATOM 952 C C . ALA A 1 112 ? -2.365 -22.431 16.918 1.00 49.56 112 ALA A C 1
ATOM 954 O O . ALA A 1 112 ? -3.049 -23.319 17.419 1.00 49.56 112 ALA A O 1
ATOM 955 N N . LEU A 1 113 ? -1.149 -22.118 17.385 1.00 48.53 113 LEU A N 1
ATOM 956 C CA . LEU A 1 113 ? -0.478 -22.808 18.494 1.00 48.53 113 LEU A CA 1
ATOM 957 C C . LEU A 1 113 ? -0.349 -21.951 19.767 1.00 48.53 113 LEU A C 1
ATOM 959 O O . LEU A 1 113 ? 0.360 -22.361 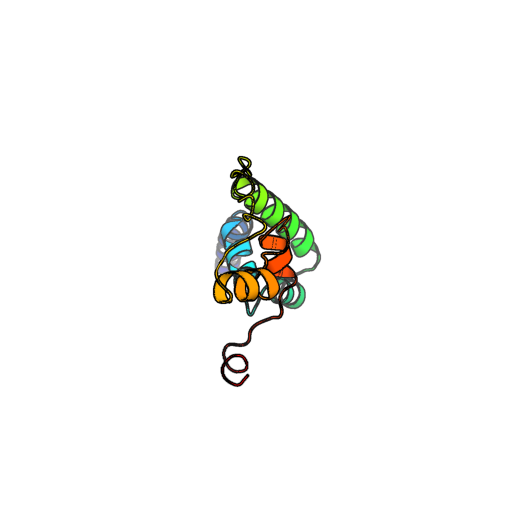20.685 1.00 48.53 113 LEU A O 1
ATOM 963 N N . ALA A 1 114 ? -1.005 -20.788 19.824 1.00 41.00 114 ALA A N 1
ATOM 964 C CA . ALA A 1 114 ? -1.008 -19.898 20.987 1.00 41.00 114 ALA A CA 1
ATOM 965 C C . ALA A 1 114 ? -2.363 -19.906 21.704 1.00 41.00 114 ALA A C 1
ATOM 967 O O . ALA A 1 114 ? -3.398 -19.862 21.001 1.00 41.00 114 ALA A O 1
#

Foldseek 3Di:
DDPVVVVVVVVVVVVVLVDLVVLVVQLPQLQRHLVVCVPPHDPVSSVVNVVSPVVVCVVVPPPCPVPPPVPLVPDDPDPVSVVCCVPPPDDPPPDPSVVSNPDHRDDVVPVVPD

Secondary structure (DSSP, 8-state):
---HHHHHHHHHHHHHHT-HHHHHHHHTSTTTHHHHHHHHS-HHHHHHHHHHHHHHHHHHS------------S--S-HHHHHHHHH------S-HHHHHHHSPP--TTTGGG-

Solvent-accessible surface area (backbone atoms only — not comparable to full-atom values): 7164 Å² total; per-residue (Å²): 134,82,63,60,65,59,56,52,48,51,57,54,50,55,59,47,73,70,37,53,63,61,57,46,55,44,43,73,31,60,69,40,29,68,60,47,52,65,73,77,44,61,73,81,51,51,60,59,50,49,54,42,44,52,52,51,45,64,75,65,49,75,76,76,64,80,64,73,72,77,71,68,66,94,76,67,96,43,69,67,59,53,49,42,61,68,78,61,56,76,68,88,70,91,46,71,65,58,53,57,70,71,44,79,68,55,52,89,78,62,67,80,78,112

Mean predicted aligned error: 13.16 Å

Radius of gyration: 21.07 Å; Cα contacts (8 Å, |Δi|>4): 40; chains: 1; bounding box: 43×34×68 Å

pLDDT: mean 72.21, std 13.7, range [41.0, 88.31]

Organism: Fusarium poae (NCBI:txid36050)

Sequence (114 aa):
MYNSGWAKLDKYYRLTDESPAYVAAIVLHPLHKWHYIQENWKKEWVESLKKLMETLWNDYKPVESPLPLCEVPSKTTNEFLNWRNKHLQPSLVTDEYERYCNSERVYGFTSALA